Protein AF-A0A6P1YDG0-F1 (afdb_monomer)

Foldseek 3Di:
DWDADPAGIWAAEPQFIWDWGAQDLPDIDIDTDRDSDDPPDDPQDPGDTDDADWDDDPQWIHGPFWIWGADRHQRKIWIDTPVRHTDWTWPHQDNVVRDTHIDDDPFPFKADQDDFDDDRGCVPHDADEDQDDDDDDDPVVRRHHNDTDPDIDGDDD

Solvent-accessible surface area (backbone atoms only — not comparable to full-atom values): 9659 Å² total; per-residue (Å²): 87,82,41,82,50,95,42,42,36,38,35,46,36,84,83,27,22,41,35,40,40,28,54,47,58,85,39,74,46,81,45,76,27,77,87,61,67,73,76,95,70,54,101,87,59,94,70,74,72,36,90,71,75,66,51,75,58,97,54,36,38,37,39,83,41,31,35,38,38,50,43,55,76,61,69,33,47,37,36,21,37,73,86,69,50,81,74,47,36,48,76,46,63,40,80,90,79,73,46,74,41,66,59,84,84,78,65,85,40,38,35,67,45,56,60,56,64,78,68,74,59,43,63,97,59,89,83,63,88,50,74,35,92,72,88,76,94,51,91,87,57,44,56,42,34,81,49,83,37,99,51,80,52,76,61,88,127

Nearest PDB structures (foldseek):
  2xvl-assembly1_A  TM=8.060E-01  e=2.636E-05  Cellvibrio japonicus
  2xvg-assembly1_A  TM=8.032E-01  e=6.562E-05  Cellvibrio japonicus
  7knc-assembly1_A  TM=7.740E-01  e=8.619E-04  Xanthomonas citri pv. citri str. 306
  5jou-assembly1_A  TM=7.236E-01  e=1.255E-03  Bacteroides ovatus
  5x7r-assembly1_A  TM=6.339E-01  e=3.137E-02  Paenibacillus sp. 598K

Mean predicted aligned error: 7.66 Å

Organism: NCBI:txid116090

InterPro domains:
  IPR011013 Galactose mutarotase-like domain superfamily [SSF74650] (4-138)
  IPR025887 Glycoside hydrolase family 31, N-terminal domain [PF13802] (19-138)

Structure (mmCIF, N/CA/C/O backbone):
data_AF-A0A6P1YDG0-F1
#
_entry.id   AF-A0A6P1YDG0-F1
#
loop_
_atom_site.group_PDB
_atom_site.id
_atom_site.type_symbol
_atom_site.label_atom_id
_atom_site.label_alt_id
_atom_site.label_comp_id
_atom_site.label_asym_id
_atom_site.label_entity_id
_atom_site.label_seq_id
_atom_site.pdbx_PDB_ins_code
_atom_site.Cartn_x
_atom_site.Cartn_y
_atom_site.Cartn_z
_atom_site.occupancy
_atom_site.B_iso_or_equiv
_atom_site.auth_seq_id
_atom_site.auth_comp_id
_atom_site.auth_asym_id
_atom_site.auth_atom_id
_atom_site.pdbx_PDB_model_num
ATOM 1 N N . MET A 1 1 ? -6.294 9.108 15.525 1.00 85.31 1 MET A N 1
ATOM 2 C CA . MET A 1 1 ? -7.396 8.205 15.976 1.00 85.31 1 MET A CA 1
ATOM 3 C C . MET A 1 1 ? -7.713 7.189 14.874 1.00 85.31 1 MET A C 1
ATOM 5 O O . MET A 1 1 ? -7.677 7.590 13.722 1.00 85.31 1 MET A O 1
ATOM 9 N N . ILE A 1 2 ? -8.008 5.914 15.188 1.00 92.62 2 ILE A N 1
ATOM 10 C CA . ILE A 1 2 ? -8.478 4.921 14.192 1.00 92.62 2 ILE A CA 1
ATOM 11 C C . ILE A 1 2 ? -10.002 4.822 14.293 1.00 92.62 2 ILE A C 1
ATOM 13 O O . ILE A 1 2 ? -10.523 4.523 15.365 1.00 92.62 2 ILE A O 1
ATOM 17 N N . LYS A 1 3 ? -10.710 5.083 13.195 1.00 93.88 3 LYS A N 1
ATOM 18 C CA . LYS A 1 3 ? -12.172 5.005 13.088 1.00 93.88 3 LYS A CA 1
ATOM 19 C C . LYS A 1 3 ? -12.542 3.898 12.112 1.00 93.88 3 LYS A C 1
ATOM 21 O O . LYS A 1 3 ? -11.987 3.851 11.018 1.00 93.88 3 LYS A O 1
ATOM 26 N N . LYS A 1 4 ? -13.474 3.022 12.487 1.00 93.56 4 LYS A N 1
ATOM 27 C CA . LYS A 1 4 ? -14.013 2.008 11.572 1.00 93.56 4 LYS A CA 1
ATOM 28 C C . LYS A 1 4 ? -14.867 2.686 10.495 1.00 93.56 4 LYS A C 1
ATOM 30 O O . LYS A 1 4 ? -15.629 3.600 10.805 1.00 93.56 4 LYS A O 1
ATOM 35 N N . THR A 1 5 ? -14.718 2.250 9.252 1.00 92.25 5 THR A N 1
ATOM 36 C CA . THR A 1 5 ? -15.566 2.627 8.112 1.00 92.25 5 THR A CA 1
ATOM 37 C C . THR A 1 5 ? -16.352 1.401 7.642 1.00 92.25 5 THR A C 1
ATOM 39 O O . THR A 1 5 ? -16.198 0.318 8.210 1.00 92.25 5 THR A O 1
ATOM 42 N N . GLU A 1 6 ? -17.200 1.560 6.624 1.00 90.94 6 GLU A N 1
ATOM 43 C CA . GLU A 1 6 ? -18.001 0.461 6.065 1.00 90.94 6 GLU A CA 1
ATOM 44 C C . GLU A 1 6 ? -17.135 -0.723 5.601 1.00 90.94 6 GLU A C 1
ATOM 46 O O . GLU A 1 6 ? -17.445 -1.861 5.926 1.00 90.94 6 GLU A O 1
ATOM 51 N N . PHE A 1 7 ? -16.001 -0.446 4.943 1.00 92.81 7 PHE A N 1
ATOM 52 C CA . PHE A 1 7 ? -15.122 -1.467 4.350 1.00 92.81 7 PHE A CA 1
ATOM 53 C C . PHE A 1 7 ? -13.665 -1.391 4.834 1.00 92.81 7 PHE A C 1
ATOM 55 O O . PHE A 1 7 ? -12.740 -1.803 4.132 1.00 92.81 7 PHE A O 1
ATOM 62 N N . GLY A 1 8 ? -13.426 -0.817 6.015 1.00 94.31 8 GLY A N 1
ATOM 63 C CA . GLY A 1 8 ? -12.094 -0.791 6.617 1.00 94.31 8 GLY A CA 1
ATOM 64 C C . GLY A 1 8 ? -11.948 0.217 7.750 1.00 94.31 8 GLY A C 1
ATOM 65 O O . GLY A 1 8 ? -12.743 0.215 8.697 1.00 94.31 8 GLY A O 1
ATOM 66 N N . TYR A 1 9 ? -10.905 1.049 7.678 1.00 95.19 9 TYR A N 1
ATOM 67 C CA . TYR A 1 9 ? -10.573 2.031 8.712 1.00 95.19 9 TYR A CA 1
ATOM 68 C C . TYR A 1 9 ? -10.057 3.350 8.137 1.00 95.19 9 TYR A C 1
ATOM 70 O O . TYR A 1 9 ? -9.365 3.380 7.125 1.00 95.19 9 TYR A O 1
ATOM 78 N N . LYS A 1 10 ? -10.327 4.440 8.853 1.00 95.44 10 LYS A N 1
ATOM 79 C CA . LYS A 1 10 ? -9.713 5.753 8.654 1.00 95.44 10 LYS A CA 1
ATOM 80 C C . LYS A 1 10 ? -8.837 6.090 9.852 1.00 95.44 10 LYS A C 1
ATOM 82 O O . LYS A 1 10 ? -9.287 6.034 10.997 1.00 95.44 10 LYS A O 1
ATOM 87 N N . ILE A 1 11 ? -7.595 6.455 9.583 1.00 95.50 11 ILE A N 1
ATOM 88 C CA . ILE A 1 11 ? -6.601 6.852 10.565 1.00 95.50 11 ILE A CA 1
ATOM 89 C C . ILE A 1 11 ? -6.332 8.336 10.380 1.00 95.50 11 ILE A C 1
ATOM 91 O O . ILE A 1 11 ? -6.036 8.797 9.286 1.00 95.50 11 ILE A O 1
ATOM 95 N N . GLU A 1 12 ? -6.465 9.069 11.472 1.00 94.44 12 GLU A N 1
ATOM 96 C CA . GLU A 1 12 ? -6.114 10.480 11.585 1.00 94.44 12 GLU A CA 1
ATOM 97 C C . GLU A 1 12 ? -4.774 10.576 12.319 1.00 94.44 12 GLU A C 1
ATOM 99 O O . GLU A 1 12 ? -4.694 10.150 13.484 1.00 94.44 12 GLU A O 1
ATOM 104 N N . GLY A 1 13 ? -3.749 11.048 11.607 1.00 89.38 13 GLY A N 1
ATOM 105 C CA . GLY A 1 13 ? -2.413 11.359 12.120 1.00 89.38 13 GLY A CA 1
ATOM 106 C C . GLY A 1 13 ? -2.181 12.871 12.146 1.00 89.38 13 GLY A C 1
ATOM 107 O O . GLY A 1 13 ? -3.069 13.644 11.797 1.00 89.38 13 GLY A O 1
ATOM 108 N N . GLU A 1 14 ? -0.991 13.307 12.553 1.00 86.62 14 GLU A N 1
ATOM 109 C CA . GLU A 1 14 ? -0.701 14.745 12.700 1.00 86.62 14 GLU A CA 1
ATOM 110 C C . GLU A 1 14 ? -0.645 15.486 11.360 1.00 86.62 14 GLU A C 1
ATOM 112 O O . GLU A 1 14 ? -1.045 16.643 11.266 1.00 86.62 14 GLU A O 1
ATOM 117 N N . LYS A 1 15 ? -0.157 14.806 10.318 1.00 84.69 15 LYS A N 1
ATOM 118 C CA . LYS A 1 15 ? 0.106 15.395 8.998 1.00 84.69 15 LYS A CA 1
ATOM 119 C C . LYS A 1 15 ? -1.015 15.166 7.983 1.00 84.69 15 LYS A C 1
ATOM 121 O O . LYS A 1 15 ? -0.930 15.668 6.870 1.00 84.69 15 LYS A O 1
ATOM 126 N N . GLY A 1 16 ? -2.042 14.392 8.336 1.00 93.12 16 GLY A N 1
ATOM 127 C CA . GLY A 1 16 ? -3.133 14.051 7.428 1.00 93.12 16 GLY A CA 1
ATOM 128 C C . GLY A 1 16 ? -3.833 12.750 7.803 1.00 93.12 16 GLY A C 1
ATOM 129 O O . GLY A 1 16 ? -3.896 12.351 8.970 1.00 93.12 16 GLY A O 1
ATOM 130 N N . PHE A 1 17 ? -4.368 12.071 6.794 1.00 95.19 17 PHE A N 1
ATOM 131 C CA . PHE A 1 17 ? -5.235 10.916 6.975 1.00 95.19 17 PHE A CA 1
ATOM 132 C C . PHE A 1 17 ? -4.836 9.751 6.076 1.00 95.19 17 PHE A C 1
ATOM 134 O O . PHE A 1 17 ? -4.504 9.933 4.904 1.00 95.19 17 PHE A O 1
ATOM 141 N N . LEU A 1 18 ? -4.982 8.542 6.613 1.00 95.69 18 LEU A N 1
ATOM 142 C CA . LEU A 1 18 ? -4.846 7.282 5.893 1.00 95.69 18 LEU A CA 1
ATOM 143 C C . LEU A 1 18 ? -6.181 6.533 5.915 1.00 95.69 18 LEU A C 1
ATOM 145 O O . LEU A 1 18 ? -6.708 6.212 6.978 1.00 95.69 18 LEU A O 1
ATOM 149 N N . ASN A 1 19 ? -6.714 6.217 4.741 1.00 95.00 19 ASN A N 1
ATOM 150 C CA . ASN A 1 19 ? -7.860 5.332 4.572 1.00 95.00 19 ASN A CA 1
ATOM 151 C C . ASN A 1 19 ? -7.376 3.950 4.124 1.00 95.00 19 ASN A C 1
ATOM 153 O O . ASN A 1 19 ? -6.663 3.824 3.128 1.00 95.00 19 ASN A O 1
ATOM 157 N N . ILE A 1 20 ? -7.787 2.922 4.859 1.00 94.50 20 ILE A N 1
ATOM 158 C CA . ILE A 1 20 ? -7.533 1.511 4.575 1.00 94.50 20 ILE A CA 1
ATOM 159 C C . ILE A 1 20 ? -8.856 0.894 4.144 1.00 94.50 20 ILE A C 1
ATOM 161 O O . ILE A 1 20 ? -9.830 0.945 4.895 1.00 94.50 20 ILE A O 1
ATOM 165 N N . ILE A 1 21 ? -8.888 0.342 2.934 1.00 93.56 21 ILE A N 1
ATOM 166 C CA . ILE A 1 21 ? -10.097 -0.189 2.298 1.00 93.56 21 ILE A CA 1
ATOM 167 C C . ILE A 1 21 ? -9.812 -1.616 1.842 1.00 93.56 21 ILE A C 1
ATOM 169 O O . ILE A 1 21 ? -8.841 -1.854 1.117 1.00 93.56 21 ILE A O 1
ATOM 173 N N . PHE A 1 22 ? -10.656 -2.558 2.246 1.00 93.56 22 PHE A N 1
ATOM 174 C CA . PHE A 1 22 ? -10.508 -3.964 1.898 1.00 93.56 22 PHE A CA 1
ATOM 175 C C . PHE A 1 22 ? -11.349 -4.339 0.675 1.00 93.56 22 PHE A C 1
ATOM 177 O O . PHE A 1 22 ? -12.524 -3.993 0.563 1.00 93.56 22 PHE A O 1
ATOM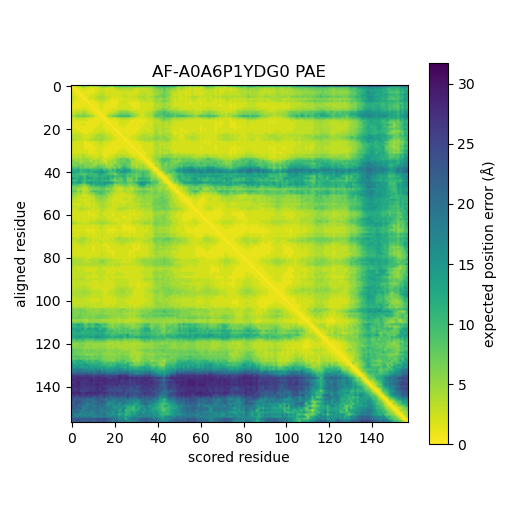 184 N N . TYR A 1 23 ? -10.729 -5.069 -0.249 1.00 91.75 23 TYR A N 1
ATOM 185 C CA . TYR A 1 23 ? -11.395 -5.664 -1.414 1.00 91.75 23 TYR A CA 1
ATOM 186 C C . TYR A 1 23 ? -11.428 -7.191 -1.325 1.00 91.75 23 TYR A C 1
ATOM 188 O O . TYR A 1 23 ? -12.273 -7.829 -1.949 1.00 91.75 23 TYR A O 1
ATOM 196 N N . ASP A 1 24 ? -10.501 -7.774 -0.566 1.00 93.12 24 ASP A N 1
ATOM 197 C CA . ASP A 1 24 ? -10.448 -9.193 -0.235 1.00 93.12 24 ASP A CA 1
ATOM 198 C C . ASP A 1 24 ? -9.523 -9.399 0.979 1.00 93.12 24 ASP A C 1
ATOM 200 O O . ASP A 1 24 ? -8.851 -8.460 1.416 1.00 93.12 24 ASP A O 1
ATOM 204 N N . ASP A 1 25 ? -9.420 -10.626 1.491 1.00 92.00 25 ASP A N 1
ATOM 205 C CA . ASP A 1 25 ? -8.547 -10.957 2.626 1.00 92.00 25 ASP A CA 1
ATOM 206 C C . ASP A 1 25 ? -7.066 -10.629 2.358 1.00 92.00 25 ASP A C 1
ATOM 208 O O . ASP A 1 25 ? -6.307 -10.373 3.296 1.00 92.00 25 ASP A O 1
ATOM 212 N N . ASN A 1 26 ? -6.650 -10.636 1.089 1.00 92.94 26 ASN A N 1
ATOM 213 C CA . ASN A 1 26 ? -5.288 -10.360 0.627 1.00 92.94 26 ASN A CA 1
ATOM 214 C C . ASN A 1 26 ? -5.178 -9.127 -0.293 1.00 92.94 26 ASN A C 1
ATOM 216 O O . ASN A 1 26 ? -4.092 -8.865 -0.810 1.00 92.94 26 ASN A O 1
ATOM 220 N N . ILE A 1 27 ? -6.267 -8.376 -0.504 1.00 92.56 27 ILE A N 1
ATOM 221 C CA . ILE A 1 27 ? -6.276 -7.165 -1.337 1.00 92.56 27 ILE A CA 1
ATOM 222 C C . ILE A 1 27 ? -6.729 -5.984 -0.486 1.00 92.56 27 ILE A C 1
ATOM 224 O O . ILE A 1 27 ? -7.896 -5.865 -0.109 1.00 92.56 27 ILE A O 1
ATOM 228 N N . VAL A 1 28 ? -5.790 -5.078 -0.233 1.00 93.19 28 VAL A N 1
ATOM 229 C CA . VAL A 1 28 ? -6.000 -3.868 0.558 1.00 93.19 28 VAL A CA 1
ATOM 230 C C . VAL A 1 28 ? -5.539 -2.644 -0.224 1.00 93.19 28 VAL A C 1
ATOM 232 O O . VAL A 1 28 ? -4.501 -2.657 -0.887 1.00 93.19 28 VAL A O 1
ATOM 235 N N . ARG A 1 29 ? -6.323 -1.571 -0.143 1.00 92.62 29 ARG A N 1
ATOM 236 C CA . ARG A 1 29 ? -5.987 -0.257 -0.682 1.00 92.62 29 ARG A CA 1
ATOM 237 C C . ARG A 1 29 ? -5.662 0.690 0.460 1.00 92.62 29 ARG A C 1
ATOM 239 O O . ARG A 1 29 ? -6.471 0.873 1.366 1.00 92.62 29 ARG A O 1
ATOM 246 N N . PHE A 1 30 ? -4.515 1.342 0.338 1.00 93.75 30 PHE A N 1
ATOM 247 C CA . PHE A 1 30 ? -4.102 2.459 1.177 1.00 93.75 30 PHE A CA 1
ATOM 248 C C . PHE A 1 30 ? -4.306 3.751 0.388 1.00 93.75 30 PHE A C 1
ATOM 250 O O . PHE A 1 30 ? -3.832 3.874 -0.743 1.00 93.75 30 PHE A O 1
ATOM 257 N N . ALA A 1 31 ? -5.060 4.688 0.949 1.00 93.00 31 ALA A N 1
ATOM 258 C CA . ALA A 1 31 ? -5.347 5.974 0.332 1.00 93.00 31 ALA A CA 1
ATOM 259 C C . ALA A 1 31 ? -5.054 7.096 1.325 1.00 93.00 31 ALA A C 1
ATOM 261 O O . ALA A 1 31 ? -5.754 7.258 2.327 1.00 93.00 31 ALA A O 1
ATOM 262 N N . TYR A 1 32 ? -4.010 7.858 1.027 1.00 93.50 32 TYR A N 1
ATOM 263 C CA . TYR A 1 32 ? -3.591 9.000 1.820 1.00 93.50 32 TYR A CA 1
ATOM 264 C C . TYR A 1 32 ? -4.278 10.277 1.333 1.00 93.50 32 TYR A C 1
ATOM 266 O O . TYR A 1 32 ? -4.575 10.415 0.147 1.00 93.50 32 TYR A O 1
ATOM 274 N N . SER A 1 33 ? -4.545 11.197 2.255 1.00 92.75 33 SER A N 1
ATOM 275 C CA . SER A 1 33 ? -5.240 12.462 1.981 1.00 92.75 33 SER A CA 1
ATOM 276 C C . SER A 1 33 ? -4.881 13.507 3.037 1.00 92.75 33 SER A C 1
ATOM 278 O O . SER A 1 33 ? -4.663 13.153 4.195 1.00 92.75 33 SER A O 1
ATOM 280 N N . ASN A 1 34 ? -4.859 14.784 2.654 1.00 91.19 34 ASN A N 1
ATOM 281 C CA . ASN A 1 34 ? -4.591 15.894 3.578 1.00 91.19 34 ASN A CA 1
ATOM 282 C C . ASN A 1 34 ? -5.853 16.348 4.334 1.00 91.19 34 ASN A C 1
ATOM 284 O O . ASN A 1 34 ? -5.775 16.740 5.492 1.00 91.19 34 ASN A O 1
ATOM 288 N N . ASP A 1 35 ? -7.022 16.254 3.703 1.00 89.19 35 ASP A N 1
ATOM 289 C CA . ASP A 1 35 ? -8.337 16.643 4.241 1.00 89.19 35 ASP A CA 1
ATOM 290 C C . ASP A 1 35 ? -9.152 15.451 4.776 1.00 89.19 35 ASP A C 1
ATOM 292 O O . ASP A 1 35 ? -10.173 15.611 5.447 1.00 89.19 35 ASP A O 1
ATOM 296 N N . GLY A 1 36 ? -8.685 14.232 4.509 1.00 86.19 36 GLY A N 1
ATOM 297 C CA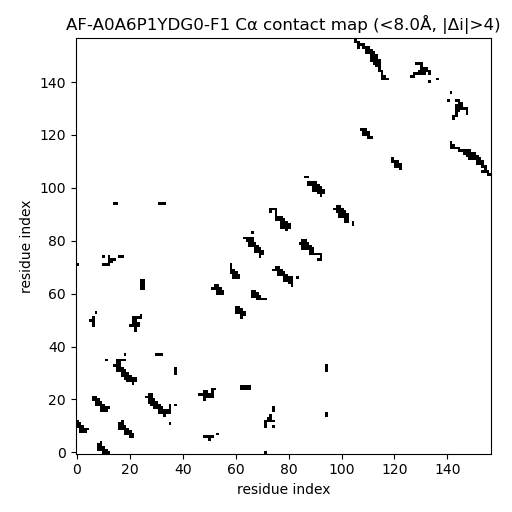 . GLY A 1 36 ? -9.349 13.009 4.923 1.00 86.19 36 GLY A CA 1
ATOM 298 C C . GLY A 1 36 ? -10.424 12.532 3.959 1.00 86.19 36 GLY A C 1
ATOM 299 O O . GLY A 1 36 ? -11.075 11.526 4.270 1.00 86.19 36 GLY A O 1
ATOM 300 N N . GLU A 1 37 ? -10.625 13.217 2.839 1.00 85.06 37 GLU A N 1
ATOM 301 C CA . GLU A 1 37 ? -11.526 12.788 1.783 1.00 85.06 37 GLU A CA 1
ATOM 302 C C . GLU A 1 37 ? -10.778 11.906 0.781 1.00 85.06 37 GLU A C 1
ATOM 304 O O . GLU A 1 37 ? -9.607 12.105 0.464 1.00 85.06 37 GLU A O 1
ATOM 309 N N . ILE A 1 38 ? -11.467 10.881 0.287 1.00 83.12 38 ILE A N 1
ATOM 310 C CA . ILE A 1 38 ? -10.963 10.017 -0.777 1.00 83.12 38 ILE A CA 1
ATOM 311 C C . ILE A 1 38 ? -11.966 10.032 -1.925 1.00 83.12 38 ILE A C 1
ATOM 313 O O . ILE A 1 38 ? -13.174 9.990 -1.680 1.00 83.12 38 ILE A O 1
ATOM 317 N N . PRO A 1 39 ? -11.503 10.076 -3.185 1.00 70.31 39 PRO A N 1
ATOM 318 C CA . PRO A 1 39 ? -12.410 10.067 -4.318 1.00 70.31 39 PRO A CA 1
ATOM 319 C C . PRO A 1 39 ? -13.220 8.766 -4.334 1.00 70.31 39 PRO A C 1
ATOM 321 O O . PRO A 1 39 ? -12.666 7.671 -4.195 1.00 70.31 39 PRO A O 1
ATOM 324 N N . VAL A 1 40 ? -14.535 8.917 -4.531 1.00 61.81 40 VAL A N 1
ATOM 325 C CA . VAL A 1 40 ? -15.537 7.833 -4.527 1.00 61.81 40 VAL A CA 1
ATOM 326 C C . VAL A 1 40 ? -15.200 6.743 -5.549 1.00 61.81 40 VAL A C 1
ATOM 328 O O . VAL A 1 40 ? -15.469 5.568 -5.323 1.00 61.81 40 VAL A O 1
ATOM 331 N N . SER A 1 41 ? -14.559 7.115 -6.657 1.00 66.44 41 SER A N 1
ATOM 332 C CA . SER A 1 41 ? -14.051 6.183 -7.661 1.00 66.44 41 SER A CA 1
ATOM 333 C C . SER A 1 41 ? -12.656 6.593 -8.118 1.00 66.44 41 SER A C 1
ATOM 335 O O . SER A 1 41 ? -12.285 7.767 -8.075 1.00 66.44 41 SER A O 1
ATOM 337 N N . THR A 1 42 ? -11.865 5.615 -8.552 1.00 73.25 42 THR A N 1
ATOM 338 C CA . THR A 1 42 ? -10.613 5.871 -9.263 1.00 73.25 42 THR A CA 1
ATOM 339 C C . THR A 1 42 ? -10.693 5.224 -10.637 1.00 73.25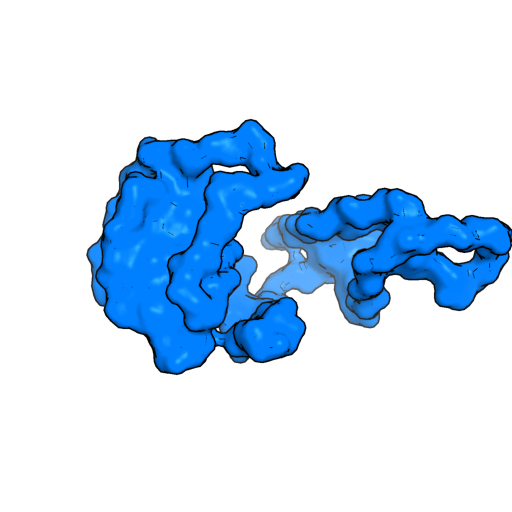 42 THR A C 1
ATOM 341 O O . THR A 1 42 ? -11.263 4.141 -10.767 1.00 73.25 42 THR A O 1
ATOM 344 N N . PRO A 1 43 ? -10.082 5.823 -11.670 1.00 67.06 43 PRO A N 1
ATOM 345 C CA . PRO A 1 43 ? -10.060 5.228 -13.006 1.00 67.06 43 PRO A CA 1
ATOM 346 C C . PRO A 1 43 ? -9.303 3.886 -13.060 1.00 67.06 43 PRO A C 1
ATOM 348 O O . PRO A 1 43 ? -9.353 3.200 -14.073 1.00 67.06 43 PRO A O 1
ATOM 351 N N . ALA A 1 44 ? -8.595 3.515 -11.986 1.00 68.50 44 ALA A N 1
ATOM 352 C CA . ALA A 1 44 ? -7.778 2.309 -11.898 1.00 68.50 44 ALA A CA 1
ATOM 353 C C . ALA A 1 44 ? -8.498 1.099 -11.273 1.00 68.50 44 ALA A C 1
ATOM 355 O O . ALA A 1 44 ? -7.970 -0.009 -11.341 1.00 68.50 44 ALA A O 1
ATOM 356 N N . ILE A 1 45 ? -9.660 1.285 -10.637 1.00 73.38 45 ILE A N 1
ATOM 357 C CA . ILE A 1 45 ? -10.337 0.225 -9.878 1.00 73.38 45 ILE A CA 1
ATOM 358 C C . ILE A 1 45 ? -11.732 -0.009 -10.460 1.00 73.38 45 ILE A C 1
ATOM 360 O O . ILE A 1 45 ? -12.588 0.866 -10.403 1.00 73.38 45 ILE A O 1
ATOM 364 N N . ALA A 1 46 ? -11.956 -1.212 -10.994 1.00 75.06 46 ALA A N 1
ATOM 365 C CA . ALA A 1 46 ? -13.236 -1.636 -11.575 1.00 75.06 46 ALA A CA 1
ATOM 366 C C . ALA A 1 46 ? -14.080 -2.523 -10.637 1.00 75.06 46 ALA A C 1
ATOM 368 O O . ALA A 1 46 ? -15.154 -2.976 -11.019 1.00 75.06 46 ALA A O 1
ATOM 369 N N . VAL A 1 47 ? -13.574 -2.813 -9.436 1.00 78.38 47 VAL A N 1
ATOM 370 C CA . VAL A 1 47 ? -14.232 -3.650 -8.424 1.00 78.38 47 VAL A CA 1
ATOM 371 C C . VAL A 1 47 ? -14.642 -2.810 -7.226 1.00 78.38 47 VAL A C 1
ATO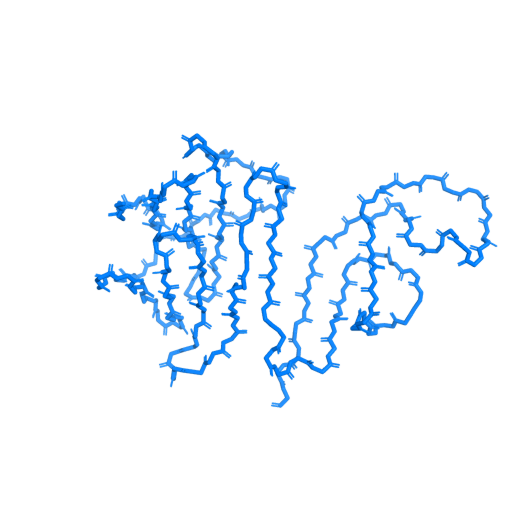M 373 O O . VAL A 1 47 ? -13.959 -1.853 -6.870 1.00 78.38 47 VAL A O 1
ATOM 376 N N . GLU A 1 48 ? -15.749 -3.181 -6.597 1.00 82.69 48 GLU A N 1
ATOM 377 C CA . GLU A 1 48 ? -16.213 -2.553 -5.362 1.00 82.69 48 GLU A CA 1
ATOM 378 C C . GLU A 1 48 ? -15.536 -3.199 -4.140 1.00 82.69 48 GLU A C 1
ATOM 380 O O . GLU A 1 48 ? -15.162 -4.379 -4.201 1.00 82.69 48 GLU A O 1
ATOM 385 N N . PRO A 1 49 ? -15.337 -2.446 -3.041 1.00 85.88 49 PRO A N 1
ATOM 386 C CA . PRO A 1 49 ? -14.901 -3.015 -1.769 1.00 85.88 49 PRO A CA 1
ATOM 387 C C . PRO A 1 49 ? -15.826 -4.151 -1.321 1.00 85.88 49 PRO A C 1
ATOM 389 O O . PRO A 1 49 ? -17.024 -4.137 -1.606 1.00 85.88 49 PRO A O 1
ATOM 392 N N . LYS A 1 50 ? -15.275 -5.135 -0.609 1.00 85.88 50 LYS A N 1
ATOM 393 C CA . LYS A 1 50 ? -16.052 -6.262 -0.080 1.00 85.88 50 LYS A CA 1
ATOM 394 C C . LYS A 1 50 ? -16.129 -6.177 1.432 1.00 85.88 50 LYS A C 1
ATOM 396 O O . LYS A 1 50 ? -15.142 -5.846 2.087 1.00 85.88 50 LYS A O 1
ATOM 401 N N . ASP A 1 51 ? -17.281 -6.551 1.976 1.00 88.88 51 ASP A N 1
ATOM 402 C CA . ASP A 1 51 ? -17.405 -6.811 3.405 1.00 88.88 51 ASP A CA 1
ATOM 403 C C . ASP A 1 51 ? -16.674 -8.121 3.730 1.00 88.88 51 ASP A C 1
ATOM 405 O O . ASP A 1 51 ? -17.073 -9.209 3.302 1.00 88.88 51 ASP A O 1
ATOM 409 N N . ILE A 1 52 ? -15.538 -7.993 4.410 1.00 93.06 52 ILE A N 1
ATOM 410 C CA . ILE A 1 52 ? -14.685 -9.103 4.830 1.00 93.06 52 ILE A CA 1
ATOM 411 C C . ILE A 1 52 ? -14.494 -9.063 6.342 1.00 93.06 52 ILE A C 1
ATOM 413 O O . ILE A 1 52 ? -14.710 -8.050 7.003 1.00 93.06 52 ILE A O 1
ATOM 417 N N . GLU A 1 53 ? -14.047 -10.177 6.908 1.00 93.38 53 GLU A N 1
ATOM 418 C CA . GLU A 1 53 ? -13.780 -10.253 8.337 1.00 93.38 53 GLU A CA 1
ATOM 419 C C . GLU A 1 53 ? -12.406 -9.653 8.660 1.00 93.38 53 GLU A C 1
ATOM 421 O O . GLU A 1 53 ? -11.365 -10.166 8.246 1.00 93.38 53 GLU A O 1
ATOM 426 N N . TYR A 1 54 ? -12.402 -8.569 9.433 1.00 94.00 54 TYR A N 1
ATOM 427 C CA . TYR A 1 54 ? -11.186 -7.942 9.933 1.00 94.00 54 TYR A CA 1
ATOM 428 C C . TYR A 1 54 ? -11.365 -7.435 11.363 1.00 94.00 54 TYR A C 1
ATOM 430 O O . TYR A 1 54 ? -12.446 -7.007 11.775 1.00 94.00 54 TYR A O 1
ATOM 438 N N . SER A 1 55 ? -10.278 -7.443 12.127 1.00 94.50 55 SER A N 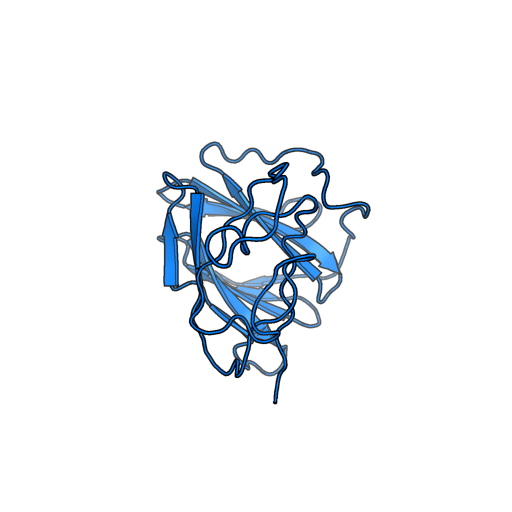1
ATOM 439 C CA . SER A 1 55 ? -10.244 -6.954 13.509 1.00 94.50 55 SER A CA 1
ATOM 440 C C . SER A 1 55 ? -9.157 -5.902 13.694 1.00 94.50 55 SER A C 1
ATOM 442 O O . SER A 1 55 ? -8.195 -5.853 12.930 1.00 94.50 55 SER A O 1
ATOM 444 N N . GLN A 1 56 ? -9.332 -5.037 14.691 1.00 95.75 56 GLN A N 1
ATOM 445 C CA . GLN A 1 56 ? -8.353 -4.025 15.070 1.00 95.75 56 GLN A CA 1
ATOM 446 C C . GLN A 1 56 ? -8.016 -4.169 16.552 1.00 95.75 56 GLN A C 1
ATOM 448 O O . GLN A 1 56 ? -8.900 -4.243 17.402 1.00 95.75 56 GLN A O 1
ATOM 453 N N . GLU A 1 57 ? -6.721 -4.189 16.842 1.00 95.06 57 GLU A N 1
ATOM 454 C CA . GLU A 1 57 ? -6.152 -4.301 18.177 1.00 95.06 57 GLU A CA 1
ATOM 455 C C . GLU A 1 57 ? -5.023 -3.269 18.292 1.00 95.06 57 GLU A C 1
ATOM 457 O O . GLU A 1 57 ? -3.968 -3.400 17.676 1.00 95.06 57 GLU A O 1
ATOM 462 N N . GLY A 1 58 ? -5.263 -2.176 19.022 1.00 94.44 58 GLY A N 1
ATOM 463 C CA . GLY A 1 58 ? -4.292 -1.086 19.146 1.00 94.44 58 GLY A CA 1
ATOM 464 C C . GLY A 1 58 ? -4.001 -0.389 17.809 1.00 94.44 58 GLY A C 1
ATOM 465 O O . GLY A 1 58 ? -4.837 0.357 17.292 1.00 94.44 58 GLY A O 1
ATOM 466 N N . ASN A 1 59 ? -2.798 -0.573 17.274 1.00 95.31 59 ASN A N 1
ATOM 467 C CA . ASN A 1 59 ? -2.354 -0.067 15.973 1.00 95.31 59 ASN A CA 1
ATOM 468 C C . ASN A 1 59 ? -2.246 -1.169 14.902 1.00 95.31 59 ASN A C 1
ATOM 470 O O . ASN A 1 59 ? -1.760 -0.905 13.805 1.00 95.31 59 ASN A O 1
ATOM 474 N N . ILE A 1 60 ? -2.714 -2.379 15.213 1.00 97.06 60 ILE A N 1
ATOM 475 C CA . ILE A 1 60 ? -2.657 -3.544 14.337 1.00 97.06 60 ILE A CA 1
ATOM 476 C C . ILE A 1 60 ? -4.058 -3.839 13.800 1.00 97.06 60 ILE A C 1
ATOM 478 O O . ILE A 1 60 ? -5.033 -3.869 14.554 1.00 97.06 60 ILE A O 1
ATOM 482 N N . ILE A 1 61 ? -4.155 -4.088 12.498 1.00 96.81 61 ILE A N 1
ATOM 483 C CA . ILE A 1 61 ? -5.355 -4.563 11.811 1.00 96.81 61 ILE A CA 1
ATOM 484 C C . ILE A 1 61 ? -5.060 -5.945 11.231 1.00 96.81 61 ILE A C 1
ATOM 486 O O . ILE A 1 61 ? -4.022 -6.153 10.607 1.00 96.81 61 ILE A O 1
ATOM 490 N N . LYS A 1 62 ? -5.965 -6.899 11.433 1.00 97.00 62 LYS A N 1
ATOM 491 C CA . LYS A 1 62 ? -5.799 -8.292 10.999 1.00 97.00 62 LYS A CA 1
ATOM 492 C C . LYS A 1 62 ? -6.942 -8.685 10.068 1.00 97.00 62 LYS A C 1
ATOM 494 O O . LYS A 1 62 ? -8.101 -8.459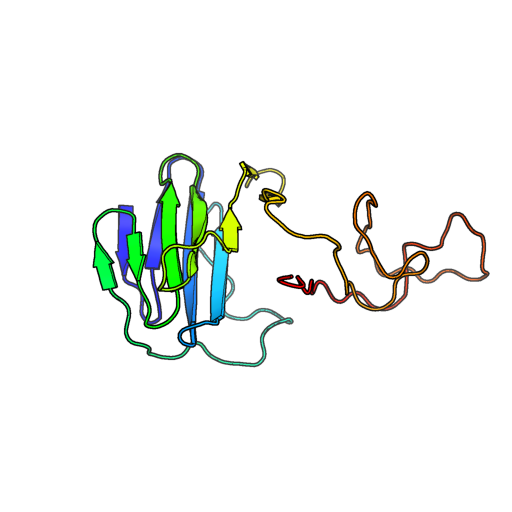 10.417 1.00 97.00 62 LYS A O 1
ATOM 499 N N . THR A 1 63 ? -6.614 -9.294 8.933 1.00 96.38 63 THR A N 1
ATOM 500 C CA . THR A 1 63 ? -7.541 -10.051 8.067 1.00 96.38 63 THR A CA 1
ATOM 501 C C . THR A 1 63 ? -7.218 -11.547 8.179 1.00 96.38 63 THR A C 1
ATOM 503 O O . THR A 1 63 ? -6.332 -11.935 8.948 1.00 96.38 63 THR A O 1
ATOM 506 N N . LYS A 1 64 ? -7.871 -12.423 7.398 1.00 95.50 64 LYS A N 1
ATOM 507 C CA . LYS A 1 64 ? -7.489 -13.851 7.373 1.00 95.50 64 LYS A CA 1
ATOM 508 C C . LYS A 1 64 ? -6.093 -14.104 6.791 1.00 95.50 64 LYS A C 1
ATOM 510 O O . LYS A 1 64 ? -5.505 -15.150 7.073 1.00 95.50 64 LYS A O 1
ATOM 515 N N . SER A 1 65 ? -5.571 -13.184 5.974 1.00 95.56 65 SER A N 1
ATOM 516 C CA . SER A 1 65 ? -4.303 -13.376 5.250 1.00 95.56 65 SER A CA 1
ATOM 517 C C . SER A 1 65 ? -3.206 -12.380 5.621 1.00 95.56 65 SER A C 1
ATOM 519 O O . SER A 1 65 ? -2.028 -12.708 5.460 1.00 95.56 65 SER A O 1
ATOM 521 N N . LEU A 1 66 ? -3.567 -11.191 6.111 1.00 97.12 66 LEU A N 1
ATOM 522 C CA . LEU A 1 66 ? -2.650 -10.077 6.335 1.00 97.12 66 LEU A CA 1
ATOM 523 C C . LEU A 1 66 ? -2.698 -9.582 7.781 1.00 97.12 66 LEU A C 1
ATOM 525 O O . LEU A 1 66 ? -3.755 -9.532 8.413 1.00 97.12 66 LEU A O 1
ATOM 529 N N . ILE A 1 67 ? -1.540 -9.146 8.264 1.00 98.00 67 ILE A N 1
ATOM 530 C CA . ILE A 1 67 ? -1.390 -8.355 9.483 1.00 98.00 67 ILE A CA 1
ATOM 531 C C . ILE A 1 67 ? -0.833 -7.000 9.047 1.00 98.00 67 ILE A C 1
ATOM 533 O O . ILE A 1 67 ? 0.205 -6.934 8.397 1.00 98.00 67 ILE A O 1
ATOM 537 N N . ILE A 1 68 ? -1.541 -5.925 9.367 1.00 97.94 68 ILE A N 1
ATOM 538 C CA . ILE A 1 68 ? -1.207 -4.557 8.973 1.00 97.94 68 ILE A CA 1
ATOM 539 C C . ILE A 1 68 ? -0.930 -3.772 10.249 1.00 97.94 68 ILE A C 1
ATOM 541 O O . ILE A 1 68 ? -1.824 -3.587 11.071 1.00 97.94 68 ILE A O 1
ATOM 545 N N . GLU A 1 69 ? 0.300 -3.313 10.416 1.00 97.81 69 GLU A N 1
ATOM 546 C CA . GLU A 1 69 ? 0.715 -2.461 11.524 1.00 97.81 69 GLU A CA 1
ATOM 547 C C . GLU A 1 69 ? 0.837 -1.013 11.054 1.00 97.81 69 GLU A C 1
ATOM 549 O O . GLU A 1 69 ? 1.343 -0.743 9.963 1.00 97.81 69 GLU A O 1
ATOM 554 N N . ILE A 1 70 ? 0.352 -0.086 11.880 1.00 96.50 70 ILE A N 1
ATOM 555 C CA . ILE A 1 70 ? 0.287 1.337 11.555 1.00 96.50 70 ILE A CA 1
ATOM 556 C C . ILE A 1 70 ? 1.097 2.132 12.573 1.00 96.50 70 ILE A C 1
ATOM 558 O O . ILE A 1 70 ? 0.815 2.086 13.774 1.00 96.50 70 ILE A O 1
ATOM 562 N N . ASP A 1 71 ? 2.034 2.935 12.089 1.00 94.94 71 ASP A N 1
ATOM 563 C CA . ASP A 1 71 ? 2.558 4.065 12.845 1.00 94.94 71 ASP A CA 1
ATOM 564 C C . ASP A 1 71 ? 1.623 5.264 12.639 1.00 94.94 71 ASP A C 1
ATOM 566 O O . ASP A 1 71 ? 1.460 5.774 11.532 1.00 94.94 71 ASP A O 1
ATOM 570 N N . LYS A 1 72 ? 0.961 5.708 13.710 1.00 90.31 72 LYS A N 1
ATOM 571 C CA . LYS A 1 72 ? -0.009 6.813 13.646 1.00 90.31 72 LYS A CA 1
ATOM 572 C C . LYS A 1 72 ? 0.657 8.180 13.546 1.00 90.31 72 LYS A C 1
ATOM 574 O O . LYS A 1 72 ? 0.023 9.095 13.026 1.00 90.31 72 LYS A O 1
ATOM 579 N N . GLU A 1 73 ? 1.872 8.322 14.069 1.00 89.50 73 GLU A N 1
ATOM 580 C CA . GLU A 1 73 ? 2.590 9.598 14.084 1.00 89.50 73 GLU A CA 1
ATOM 581 C C . GLU A 1 73 ? 3.042 9.942 12.663 1.00 89.50 73 GLU A C 1
ATOM 583 O O . GLU A 1 73 ? 2.812 11.052 12.183 1.00 89.50 73 GLU A O 1
ATOM 588 N N . ASN A 1 74 ? 3.574 8.945 11.948 1.00 92.44 74 ASN A N 1
ATOM 589 C CA . ASN A 1 74 ? 4.110 9.123 10.597 1.00 92.44 74 ASN A CA 1
ATOM 590 C C . ASN A 1 74 ? 3.203 8.593 9.473 1.00 92.44 74 ASN A C 1
ATOM 592 O O . ASN A 1 74 ? 3.553 8.726 8.304 1.00 92.44 74 ASN A O 1
ATOM 596 N N . LEU A 1 75 ? 2.050 7.996 9.801 1.00 94.50 75 LEU A N 1
ATOM 597 C CA . LEU A 1 75 ? 1.143 7.312 8.859 1.00 94.50 75 LEU A CA 1
ATOM 598 C C . LEU A 1 75 ? 1.810 6.181 8.048 1.00 94.50 75 LEU A C 1
ATOM 600 O O . LEU A 1 75 ? 1.308 5.782 6.995 1.00 94.50 75 LEU A O 1
ATOM 604 N N . GLN A 1 76 ? 2.926 5.646 8.537 1.00 96.31 76 GLN A N 1
ATOM 605 C CA . GLN A 1 76 ? 3.651 4.558 7.888 1.00 96.31 76 GLN A CA 1
ATOM 606 C C . GLN A 1 76 ? 2.949 3.224 8.126 1.00 96.31 76 GLN A C 1
ATOM 608 O O . GLN A 1 76 ? 2.404 2.969 9.206 1.00 96.31 76 GLN A O 1
ATOM 613 N N . VAL A 1 77 ? 2.986 2.356 7.118 1.00 97.38 77 VAL A N 1
ATOM 614 C CA . VAL A 1 77 ? 2.376 1.030 7.167 1.00 97.38 77 VAL A CA 1
ATOM 615 C C . VAL A 1 77 ? 3.443 -0.053 7.036 1.00 97.38 77 VAL A C 1
ATOM 617 O O . VAL A 1 77 ? 4.303 -0.013 6.156 1.00 97.38 77 VAL A O 1
ATOM 620 N N . SER A 1 78 ? 3.349 -1.069 7.893 1.00 98.00 78 SER A N 1
ATOM 621 C CA . SER A 1 78 ? 4.026 -2.356 7.717 1.00 98.00 78 SER A CA 1
ATOM 622 C C . SER A 1 78 ? 2.994 -3.450 7.462 1.00 98.00 78 SER A C 1
ATOM 624 O O . SER A 1 78 ? 1.989 -3.553 8.162 1.00 98.00 78 SER A O 1
ATOM 626 N N . ILE A 1 79 ? 3.236 -4.276 6.450 1.00 97.62 79 ILE A N 1
ATOM 627 C CA . ILE A 1 79 ? 2.359 -5.369 6.034 1.00 97.62 79 ILE A CA 1
ATOM 628 C C . ILE A 1 79 ? 3.114 -6.673 6.231 1.00 97.62 79 ILE A C 1
ATOM 630 O O . ILE A 1 79 ? 4.204 -6.857 5.689 1.00 97.62 79 ILE A O 1
ATOM 634 N N . PHE A 1 80 ? 2.501 -7.597 6.953 1.00 97.00 80 PHE A N 1
ATOM 635 C CA . PHE A 1 80 ? 2.994 -8.943 7.176 1.00 97.00 80 PHE A CA 1
ATOM 636 C C . PHE A 1 80 ? 1.971 -9.954 6.667 1.00 97.00 80 PHE A C 1
ATOM 638 O O . PHE A 1 80 ? 0.770 -9.671 6.586 1.00 97.00 80 PHE A O 1
ATOM 645 N N . ASN A 1 81 ? 2.430 -11.159 6.351 1.00 95.81 81 ASN A N 1
ATOM 646 C CA . ASN A 1 81 ? 1.516 -12.275 6.149 1.00 95.81 81 ASN A CA 1
ATOM 647 C C . ASN A 1 81 ? 1.011 -12.825 7.497 1.00 95.81 81 ASN A C 1
ATOM 649 O O . ASN A 1 81 ? 1.487 -12.453 8.571 1.00 95.81 81 ASN A O 1
ATOM 653 N N . LYS A 1 82 ? 0.067 -13.769 7.449 1.00 93.56 82 LYS A N 1
ATOM 654 C CA . LYS A 1 82 ? -0.471 -14.441 8.646 1.00 93.56 82 LYS A CA 1
ATOM 655 C C . LYS A 1 82 ? 0.569 -15.179 9.509 1.00 93.56 82 LYS A C 1
ATOM 657 O O . LYS A 1 82 ? 0.274 -15.485 10.659 1.00 93.56 82 LYS A O 1
ATOM 662 N N . ASN A 1 83 ? 1.750 -15.486 8.964 1.00 94.94 83 ASN A N 1
ATOM 663 C CA . ASN A 1 83 ? 2.844 -16.135 9.691 1.00 94.94 83 ASN A CA 1
ATOM 664 C C . ASN A 1 83 ? 3.761 -15.113 10.395 1.00 94.94 83 ASN A C 1
ATOM 666 O O . ASN A 1 83 ? 4.687 -15.518 11.092 1.00 94.94 83 ASN A O 1
ATOM 670 N N . GLY A 1 84 ? 3.518 -13.808 10.223 1.00 94.56 84 GLY A N 1
ATOM 671 C CA . GLY A 1 84 ? 4.343 -12.735 10.780 1.00 94.56 84 GLY A CA 1
ATOM 672 C C . GLY A 1 84 ? 5.562 -12.369 9.929 1.00 94.56 84 GLY A C 1
ATOM 673 O O . GLY A 1 84 ? 6.426 -11.633 10.396 1.00 94.56 84 GLY A O 1
ATOM 674 N N . GLU A 1 85 ? 5.654 -12.854 8.689 1.00 95.44 85 GLU A N 1
ATOM 675 C CA . GLU A 1 85 ? 6.747 -12.500 7.779 1.00 95.44 85 GLU A CA 1
ATOM 676 C C . GLU A 1 85 ? 6.457 -11.148 7.118 1.00 95.44 85 GLU A C 1
ATOM 678 O O . GLU A 1 85 ? 5.364 -10.937 6.586 1.00 95.44 85 GLU A O 1
ATOM 683 N N . LEU A 1 86 ? 7.433 -10.235 7.149 1.00 95.81 86 LEU A N 1
ATOM 684 C CA . LEU A 1 86 ? 7.300 -8.890 6.588 1.00 95.81 86 LEU A CA 1
ATOM 685 C C . LEU A 1 86 ? 7.249 -8.942 5.051 1.00 95.81 86 LEU A C 1
ATOM 687 O O . LEU A 1 86 ? 8.180 -9.415 4.399 1.00 95.81 86 LEU A O 1
ATOM 691 N N . LEU A 1 87 ? 6.163 -8.420 4.481 1.00 93.56 87 LEU A N 1
ATOM 692 C CA . LEU A 1 87 ? 5.929 -8.343 3.038 1.00 93.56 87 LEU A CA 1
ATOM 693 C C . LEU A 1 87 ? 6.256 -6.964 2.465 1.00 93.56 87 LEU A C 1
ATOM 695 O O . LEU A 1 87 ? 6.751 -6.875 1.348 1.00 93.56 87 LEU A O 1
ATOM 699 N N . ASN A 1 88 ? 5.931 -5.892 3.190 1.00 94.62 88 ASN A N 1
ATOM 700 C CA . ASN A 1 88 ? 6.163 -4.520 2.745 1.00 94.62 88 ASN A CA 1
ATOM 701 C C . ASN A 1 88 ? 6.237 -3.572 3.945 1.00 94.62 88 ASN A C 1
ATOM 703 O O . ASN A 1 88 ? 5.512 -3.769 4.919 1.00 94.62 88 ASN A O 1
ATOM 707 N N . ARG A 1 89 ? 7.070 -2.534 3.864 1.00 95.94 89 ARG A N 1
ATOM 708 C CA . ARG A 1 89 ? 7.169 -1.491 4.887 1.00 95.94 89 ARG A CA 1
ATOM 709 C C . ARG A 1 89 ? 7.414 -0.132 4.248 1.00 95.94 89 ARG A C 1
ATOM 711 O O . ARG A 1 89 ? 8.247 -0.023 3.351 1.00 95.94 89 ARG A O 1
ATOM 718 N N . ASP A 1 90 ? 6.729 0.887 4.745 1.00 96.75 90 ASP A N 1
ATOM 719 C CA . ASP A 1 90 ? 7.036 2.281 4.428 1.00 96.75 90 ASP A CA 1
ATOM 720 C C . ASP A 1 90 ? 8.244 2.775 5.239 1.00 96.75 90 ASP A C 1
ATOM 722 O O . ASP A 1 90 ? 8.339 2.531 6.440 1.00 96.75 90 ASP A O 1
ATOM 726 N N . ILE A 1 91 ? 9.153 3.495 4.581 1.00 96.38 91 ILE A N 1
ATOM 727 C CA . ILE A 1 91 ? 10.265 4.226 5.214 1.00 96.38 91 ILE A CA 1
ATOM 728 C C . ILE A 1 91 ? 9.879 5.690 5.429 1.00 96.38 91 ILE A C 1
ATOM 730 O O . ILE A 1 91 ? 10.275 6.297 6.423 1.00 96.38 91 ILE A O 1
ATOM 734 N N . ASN A 1 92 ? 9.118 6.263 4.495 1.00 95.56 92 ASN A N 1
ATOM 735 C CA . ASN A 1 92 ? 8.715 7.661 4.522 1.00 95.56 92 ASN A CA 1
ATOM 736 C C . ASN A 1 92 ? 7.374 7.854 3.801 1.00 95.56 92 ASN A C 1
ATOM 738 O O . ASN A 1 92 ? 7.095 7.195 2.797 1.00 95.56 92 ASN A O 1
ATOM 742 N N . VAL A 1 93 ? 6.562 8.774 4.318 1.00 95.06 93 VAL A N 1
ATOM 743 C CA . VAL A 1 93 ? 5.291 9.207 3.729 1.00 95.06 93 VAL A CA 1
ATOM 744 C C . VAL A 1 93 ? 5.280 10.734 3.749 1.00 95.06 93 VAL A C 1
ATOM 746 O O . VAL A 1 93 ? 5.196 11.348 4.814 1.00 95.06 93 VAL A O 1
ATOM 749 N N . ASP A 1 94 ? 5.365 11.349 2.571 1.00 94.56 94 ASP A N 1
ATOM 750 C CA . ASP A 1 94 ? 5.355 12.801 2.382 1.00 94.56 94 ASP A CA 1
ATOM 751 C C . ASP A 1 94 ? 4.087 13.201 1.611 1.00 94.56 94 ASP A C 1
ATOM 753 O O . ASP A 1 94 ? 3.996 13.078 0.387 1.00 94.56 94 ASP A O 1
ATOM 757 N N . LEU A 1 95 ? 3.071 13.660 2.349 1.00 92.12 95 LEU A N 1
ATOM 758 C CA . LEU A 1 95 ? 1.775 14.041 1.776 1.00 92.12 95 LEU A CA 1
ATOM 759 C C . LEU A 1 95 ? 1.794 15.392 1.054 1.00 92.12 95 LEU A C 1
ATOM 761 O O . LEU A 1 95 ? 0.890 15.665 0.265 1.00 92.12 95 LEU A O 1
ATOM 765 N N . GLU A 1 96 ? 2.799 16.234 1.303 1.00 91.38 96 GLU A N 1
ATOM 766 C CA . GLU A 1 96 ? 2.951 17.509 0.598 1.00 91.38 96 GLU A CA 1
ATOM 767 C C . GLU A 1 96 ? 3.516 17.282 -0.806 1.00 91.38 96 GLU A C 1
ATOM 769 O O . GLU A 1 96 ? 3.063 17.904 -1.768 1.00 91.38 96 GLU A O 1
ATOM 774 N N . LYS A 1 97 ? 4.467 16.349 -0.940 1.00 93.12 97 LYS A N 1
ATOM 775 C CA . LYS A 1 97 ? 5.041 15.949 -2.235 1.00 93.12 97 LYS A CA 1
ATOM 776 C C . LYS A 1 97 ? 4.285 14.822 -2.933 1.00 93.12 97 LYS A C 1
ATOM 778 O O . LYS A 1 97 ? 4.607 14.511 -4.078 1.00 93.12 97 LYS A O 1
ATOM 783 N N . CYS A 1 98 ? 3.292 14.225 -2.274 1.00 90.62 98 CYS A N 1
ATOM 784 C CA . CYS A 1 98 ? 2.609 13.013 -2.733 1.00 90.62 98 CYS A CA 1
ATOM 785 C C . CYS A 1 98 ? 3.590 11.851 -2.991 1.00 90.62 98 CYS A C 1
ATOM 787 O O . CYS A 1 98 ? 3.499 11.166 -4.012 1.00 90.62 98 CYS A O 1
ATOM 789 N N . GLU A 1 99 ? 4.525 11.632 -2.065 1.00 93.06 99 GLU A N 1
ATOM 790 C CA . GLU A 1 99 ? 5.599 10.643 -2.173 1.00 93.06 99 GLU A CA 1
ATOM 791 C C . GLU A 1 99 ? 5.505 9.591 -1.058 1.00 93.06 99 GLU A C 1
ATOM 793 O O . GLU A 1 99 ? 5.209 9.898 0.098 1.00 93.06 99 GLU A O 1
ATOM 798 N N . ILE A 1 100 ? 5.750 8.327 -1.416 1.00 92.94 100 ILE A N 1
ATOM 799 C CA . ILE A 1 100 ? 5.843 7.208 -0.474 1.00 92.94 100 ILE A CA 1
ATOM 800 C C . ILE A 1 100 ? 7.106 6.424 -0.811 1.00 92.94 100 ILE A C 1
ATOM 802 O O . ILE A 1 100 ? 7.255 5.925 -1.929 1.00 92.94 100 ILE A O 1
ATOM 806 N N . GLU A 1 101 ? 7.977 6.263 0.176 1.00 95.38 101 GLU A N 1
ATOM 807 C CA . GLU A 1 101 ? 9.187 5.455 0.071 1.00 95.38 101 GLU A CA 1
ATOM 808 C C . GLU A 1 101 ? 8.980 4.128 0.795 1.00 95.38 101 GLU A C 1
ATOM 810 O O . GLU A 1 101 ? 8.483 4.091 1.922 1.00 95.38 101 GLU A O 1
ATOM 815 N N . LYS A 1 102 ? 9.381 3.026 0.157 1.00 94.75 102 LYS A N 1
ATOM 816 C CA . LYS A 1 102 ? 9.217 1.667 0.686 1.00 94.75 102 LYS A CA 1
ATOM 817 C C . LYS A 1 102 ? 10.563 0.977 0.854 1.00 94.75 102 LYS A C 1
ATOM 819 O O . LYS A 1 102 ? 11.455 1.133 0.021 1.00 94.75 102 LYS A O 1
ATOM 824 N N . GLU A 1 103 ? 10.689 0.188 1.915 1.00 94.50 103 GLU A N 1
ATOM 825 C CA . GLU A 1 103 ? 11.866 -0.636 2.175 1.00 94.50 103 GLU A CA 1
ATOM 826 C C . GLU A 1 103 ? 11.979 -1.760 1.138 1.00 94.50 103 GLU A C 1
ATOM 828 O O . GLU A 1 103 ? 10.997 -2.433 0.826 1.00 94.50 103 GLU A O 1
ATOM 833 N N . ILE A 1 104 ? 13.190 -1.967 0.611 1.00 91.88 104 ILE A N 1
ATOM 834 C CA . ILE A 1 104 ? 13.531 -3.136 -0.208 1.00 91.88 104 ILE A C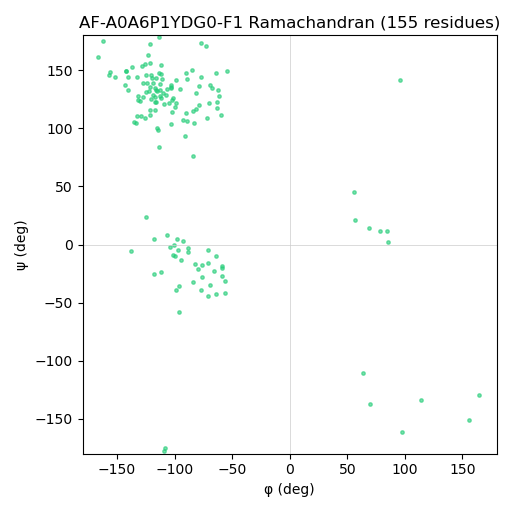A 1
ATOM 835 C C . ILE A 1 104 ? 14.012 -4.224 0.751 1.00 91.88 104 ILE A C 1
ATOM 837 O O . ILE A 1 104 ? 15.121 -4.129 1.278 1.00 91.88 104 ILE A O 1
ATOM 841 N N . ILE A 1 105 ? 13.194 -5.247 0.975 1.00 89.94 105 ILE A N 1
ATOM 842 C CA . ILE A 1 105 ? 13.402 -6.241 2.034 1.00 89.94 105 ILE A CA 1
ATOM 843 C C . ILE A 1 105 ? 14.099 -7.482 1.465 1.00 89.94 105 ILE A C 1
ATOM 845 O O . ILE A 1 105 ? 15.180 -7.868 1.908 1.00 89.94 105 ILE A O 1
ATOM 849 N N . TRP A 1 106 ? 13.493 -8.111 0.458 1.00 86.75 106 TRP A N 1
ATOM 850 C CA . TRP A 1 106 ? 13.960 -9.374 -0.142 1.00 86.75 106 TRP A CA 1
ATOM 851 C C . TRP A 1 106 ? 13.871 -9.367 -1.674 1.00 86.75 106 TRP A C 1
ATOM 853 O O . TRP A 1 106 ? 14.334 -10.297 -2.343 1.00 86.75 106 TRP A O 1
ATOM 863 N N . GLU A 1 107 ? 13.304 -8.311 -2.256 1.00 88.94 107 GLU A N 1
ATOM 864 C CA . GLU A 1 107 ? 13.018 -8.193 -3.674 1.00 88.94 107 GLU A CA 1
ATOM 865 C C . GLU A 1 107 ? 14.314 -8.221 -4.492 1.00 88.94 107 GLU A C 1
ATOM 867 O O . GLU A 1 107 ? 15.176 -7.334 -4.421 1.00 88.94 107 GLU A O 1
ATOM 872 N N . LYS A 1 108 ? 14.452 -9.243 -5.340 1.00 87.88 108 LYS A N 1
ATOM 873 C CA . LYS A 1 108 ? 15.584 -9.373 -6.275 1.00 87.88 108 LYS A CA 1
ATOM 874 C C . LYS A 1 108 ? 15.386 -8.554 -7.553 1.00 87.88 108 LYS A C 1
ATOM 876 O O . LYS A 1 108 ? 16.350 -8.272 -8.264 1.00 87.88 108 LYS A O 1
ATOM 881 N N . GLY A 1 109 ? 14.156 -8.131 -7.826 1.00 87.94 109 GLY A N 1
ATOM 882 C CA . GLY A 1 109 ? 13.819 -7.297 -8.968 1.00 87.94 109 GLY A CA 1
ATOM 883 C C . GLY A 1 109 ? 12.426 -6.696 -8.865 1.00 87.94 109 GLY A C 1
ATOM 884 O O . GLY A 1 109 ? 11.588 -7.197 -8.118 1.00 87.94 109 GLY A O 1
ATOM 885 N N . PHE A 1 110 ? 12.201 -5.642 -9.645 1.00 88.25 110 PHE A N 1
ATOM 886 C CA . PHE A 1 110 ? 10.898 -5.003 -9.811 1.00 88.25 110 PHE A CA 1
ATOM 887 C C . PHE A 1 110 ? 10.488 -5.113 -11.275 1.00 88.25 110 PHE A C 1
ATOM 889 O O . PHE A 1 110 ? 11.272 -4.772 -12.162 1.00 88.25 110 PHE A O 1
ATOM 896 N N . TYR A 1 111 ? 9.278 -5.602 -11.526 1.00 88.25 111 TYR A N 1
ATOM 897 C CA . TYR A 1 111 ? 8.775 -5.883 -12.870 1.00 88.25 111 TYR A CA 1
ATOM 898 C C . TYR A 1 111 ? 7.413 -5.222 -13.082 1.00 88.25 111 TYR A C 1
ATOM 900 O O . TYR A 1 111 ? 6.666 -5.024 -12.123 1.00 88.25 111 TYR A O 1
ATOM 908 N N . GLY A 1 112 ? 7.077 -4.919 -14.339 1.00 85.12 112 GLY A N 1
ATOM 909 C CA . GLY A 1 112 ? 5.809 -4.289 -14.714 1.00 85.12 112 GLY A CA 1
ATOM 910 C C . GLY A 1 112 ? 6.007 -2.888 -15.286 1.00 85.12 112 GLY A C 1
ATOM 911 O O . GLY A 1 112 ? 6.873 -2.697 -16.139 1.00 85.12 112 GLY A O 1
ATOM 912 N N . LEU A 1 113 ? 5.200 -1.931 -14.811 1.00 82.69 113 LEU A N 1
ATOM 913 C CA . LEU A 1 113 ? 5.121 -0.539 -15.285 1.00 82.69 113 LEU A CA 1
ATOM 914 C C . LEU A 1 113 ? 4.537 -0.320 -16.694 1.00 82.69 113 LEU A C 1
ATOM 916 O O . LEU A 1 113 ? 4.662 0.770 -17.257 1.00 82.69 113 LEU A O 1
ATOM 920 N N . GLY A 1 114 ? 3.881 -1.336 -17.255 1.00 81.38 114 GLY A N 1
ATOM 921 C CA . GLY A 1 114 ? 3.305 -1.273 -18.596 1.00 81.38 114 GLY A CA 1
ATOM 922 C C . GLY A 1 114 ? 4.376 -1.242 -19.686 1.00 81.38 114 GLY A C 1
ATOM 923 O O . GLY A 1 114 ? 5.352 -1.992 -19.638 1.00 81.38 114 GLY A O 1
ATOM 924 N N . GLU A 1 115 ? 4.182 -0.392 -20.691 1.00 76.56 115 GLU A N 1
ATOM 925 C CA . GLU A 1 115 ? 5.140 -0.239 -21.780 1.00 76.56 115 GLU A CA 1
ATOM 926 C C . GLU A 1 115 ? 6.255 0.720 -21.339 1.00 76.56 115 GLU A C 1
ATOM 928 O O . GLU A 1 115 ? 6.065 1.934 -21.267 1.00 76.56 115 GLU A O 1
ATOM 933 N N . LYS A 1 116 ? 7.435 0.174 -21.029 1.00 76.69 116 LYS A N 1
ATOM 934 C CA . LYS A 1 116 ? 8.667 0.948 -20.817 1.00 76.69 116 LYS A CA 1
ATOM 935 C C . LYS A 1 116 ? 9.853 0.217 -21.427 1.00 76.69 116 LYS A C 1
ATOM 937 O O . LYS A 1 116 ? 10.051 -0.970 -21.159 1.00 76.69 116 LYS A O 1
ATOM 942 N N . TYR A 1 117 ? 10.687 0.931 -22.178 1.00 71.19 117 TYR A N 1
ATOM 943 C CA . TYR A 1 117 ? 11.909 0.349 -22.726 1.0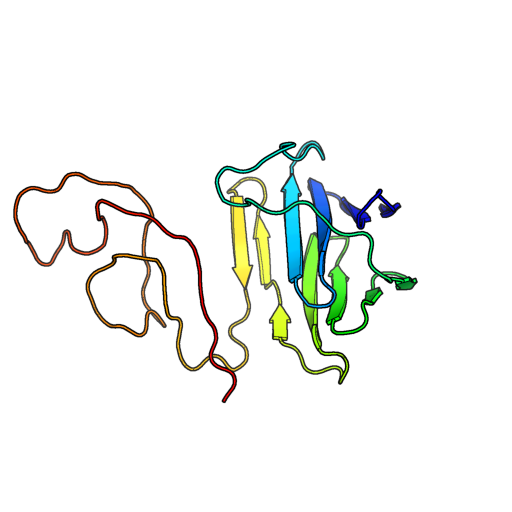0 71.19 117 TYR A CA 1
ATOM 944 C C . TYR A 1 117 ? 12.983 0.126 -21.638 1.00 71.19 117 TYR A C 1
ATOM 946 O O . TYR A 1 117 ? 12.856 0.553 -20.486 1.00 71.19 117 TYR A O 1
ATOM 954 N N . GLY A 1 118 ? 14.056 -0.577 -22.010 1.00 79.19 118 GLY A N 1
ATOM 955 C CA . GLY A 1 118 ? 15.172 -0.934 -21.131 1.00 79.19 118 GLY A CA 1
ATOM 956 C C . GLY A 1 118 ? 15.051 -2.347 -20.560 1.00 79.19 118 GLY A C 1
ATOM 957 O O . GLY A 1 118 ? 14.319 -3.184 -21.085 1.00 79.19 118 GLY A O 1
ATOM 958 N N . TRP A 1 119 ? 15.788 -2.621 -19.484 1.00 84.00 119 TRP A N 1
ATOM 959 C CA . TRP A 1 119 ? 15.805 -3.940 -18.850 1.00 84.00 119 TRP A CA 1
ATOM 960 C C . TRP A 1 119 ? 14.439 -4.321 -18.278 1.00 84.00 119 TRP A C 1
ATOM 962 O O . TRP A 1 119 ? 13.686 -3.462 -17.818 1.00 84.00 119 TRP A O 1
ATOM 972 N N . VAL A 1 120 ? 14.132 -5.620 -18.294 1.00 86.81 120 VAL A N 1
ATOM 973 C CA . VAL A 1 120 ? 12.891 -6.167 -17.719 1.00 86.81 120 VAL A CA 1
ATOM 974 C C . VAL A 1 120 ? 12.860 -5.948 -16.205 1.00 86.81 120 VAL A C 1
ATOM 976 O O . VAL A 1 120 ? 11.841 -5.523 -15.670 1.00 86.81 120 VAL A O 1
ATOM 979 N N . ASN A 1 121 ? 13.992 -6.172 -15.528 1.00 89.75 121 ASN A N 1
ATOM 980 C CA . ASN A 1 121 ? 14.161 -5.817 -14.123 1.00 89.75 121 ASN A CA 1
ATOM 981 C C . ASN A 1 121 ? 14.440 -4.312 -13.992 1.00 89.75 121 ASN A C 1
ATOM 983 O O . ASN A 1 121 ? 15.437 -3.819 -14.519 1.00 89.75 121 ASN A O 1
ATOM 987 N N . LYS A 1 122 ? 13.573 -3.607 -13.266 1.00 87.75 122 LYS A N 1
ATOM 988 C CA . LYS A 1 122 ? 13.645 -2.162 -13.014 1.00 87.75 122 LYS A CA 1
ATOM 989 C C . LYS A 1 122 ? 14.385 -1.803 -11.718 1.00 87.75 122 LYS A C 1
ATOM 991 O O . LYS A 1 122 ? 14.474 -0.629 -11.366 1.00 87.75 122 LYS A O 1
ATOM 996 N N . LYS A 1 123 ? 14.935 -2.782 -10.990 1.00 89.00 123 LYS A N 1
ATOM 997 C CA . LYS A 1 123 ? 15.716 -2.523 -9.770 1.00 89.00 123 LYS A CA 1
ATOM 998 C C . LYS A 1 123 ? 16.950 -1.675 -10.076 1.00 89.00 123 LYS A C 1
ATOM 1000 O O . LYS A 1 123 ? 17.738 -2.018 -10.949 1.00 89.00 123 LYS A O 1
ATOM 1005 N N . GLY A 1 124 ? 17.103 -0.581 -9.327 1.00 88.38 124 GLY A N 1
ATOM 1006 C CA . GLY A 1 124 ? 18.172 0.400 -9.529 1.00 88.38 124 GLY A CA 1
ATOM 1007 C C . GLY A 1 124 ? 17.928 1.366 -10.691 1.00 88.38 124 GLY A C 1
ATOM 1008 O O . GLY A 1 124 ? 18.854 2.065 -11.089 1.00 88.38 124 GLY A O 1
ATOM 1009 N N . THR A 1 125 ? 16.713 1.404 -11.248 1.00 86.94 125 THR A N 1
ATOM 1010 C CA . THR A 1 125 ? 16.327 2.369 -12.286 1.00 86.94 125 THR A CA 1
ATOM 1011 C C . THR A 1 125 ? 15.269 3.331 -11.762 1.00 86.94 125 THR A C 1
ATOM 1013 O O . THR A 1 125 ? 14.425 2.945 -10.957 1.00 86.94 125 THR A O 1
ATOM 1016 N N . GLU A 1 126 ? 15.304 4.566 -12.249 1.00 86.06 126 GLU A N 1
ATOM 1017 C CA . GLU A 1 126 ? 14.236 5.547 -12.079 1.00 86.06 126 GLU A CA 1
ATOM 1018 C C . GLU A 1 126 ? 13.382 5.569 -13.351 1.00 86.06 126 GLU A C 1
ATOM 1020 O O . GLU A 1 126 ? 13.914 5.424 -14.456 1.00 86.06 126 GLU A O 1
ATOM 1025 N N . THR A 1 127 ? 12.063 5.710 -13.202 1.00 82.19 127 THR A N 1
ATOM 1026 C CA . THR A 1 127 ? 11.133 5.819 -14.333 1.00 82.19 127 THR A CA 1
ATOM 1027 C C . THR A 1 127 ? 10.048 6.842 -14.035 1.00 82.19 127 THR A C 1
ATOM 1029 O O . THR A 1 127 ? 9.550 6.890 -12.913 1.00 82.19 127 THR A O 1
ATOM 1032 N N . SER A 1 128 ? 9.618 7.591 -15.048 1.00 82.25 128 SER A N 1
ATOM 1033 C CA . SER A 1 128 ? 8.522 8.556 -14.939 1.00 82.25 128 SER A CA 1
ATOM 1034 C C . SER A 1 128 ? 7.296 8.123 -15.744 1.00 82.25 128 SER A C 1
ATOM 1036 O O . SER A 1 128 ? 7.385 7.355 -16.706 1.00 82.25 128 SER A O 1
ATOM 1038 N N . ASN A 1 129 ? 6.124 8.594 -15.321 1.00 79.38 129 ASN A N 1
ATOM 1039 C CA . ASN A 1 129 ? 4.837 8.297 -15.943 1.00 79.38 129 ASN A CA 1
ATOM 1040 C C . ASN A 1 129 ? 4.261 9.567 -16.562 1.00 79.38 129 ASN A C 1
ATOM 1042 O O . ASN A 1 129 ? 3.465 10.274 -15.949 1.00 79.38 129 ASN A O 1
ATOM 1046 N N . TRP A 1 130 ? 4.698 9.856 -17.783 1.00 77.12 130 TRP A N 1
ATOM 1047 C CA . TRP A 1 130 ? 4.192 10.963 -18.581 1.00 77.12 130 TRP A CA 1
ATOM 1048 C C . TRP A 1 130 ? 3.924 10.453 -19.994 1.00 77.12 130 TRP A C 1
ATOM 1050 O O . TRP A 1 130 ? 4.859 10.185 -20.755 1.00 77.12 130 TRP A O 1
ATOM 1060 N N . ASN A 1 131 ? 2.644 10.258 -20.327 1.00 72.44 131 ASN A N 1
ATOM 1061 C CA . ASN A 1 131 ? 2.256 9.797 -21.657 1.00 72.44 131 ASN A CA 1
ATOM 1062 C C . ASN A 1 131 ? 2.762 10.817 -22.681 1.00 72.44 131 ASN A C 1
ATOM 1064 O O . ASN A 1 131 ? 2.284 11.949 -22.725 1.00 72.44 131 ASN A O 1
ATOM 1068 N N . THR A 1 132 ? 3.747 10.418 -23.480 1.00 64.00 132 THR A N 1
ATOM 1069 C CA . THR A 1 132 ? 4.414 11.312 -24.430 1.00 64.00 132 THR A CA 1
ATOM 1070 C C . THR A 1 132 ? 4.257 10.761 -25.832 1.00 64.00 132 THR A C 1
ATOM 1072 O O . THR A 1 132 ? 4.431 9.563 -26.062 1.00 64.00 132 THR A O 1
ATOM 1075 N N . ASP A 1 133 ? 3.935 11.637 -26.780 1.00 71.38 133 ASP A N 1
ATOM 1076 C CA . ASP A 1 133 ? 3.981 11.296 -28.196 1.00 71.38 133 ASP A CA 1
ATOM 1077 C C . ASP A 1 133 ? 5.363 11.633 -28.762 1.00 71.38 133 ASP A C 1
ATOM 1079 O O . ASP A 1 133 ? 5.659 12.773 -29.117 1.00 71.38 133 ASP A O 1
ATOM 1083 N N . VAL A 1 134 ? 6.246 10.638 -28.771 1.00 61.75 134 VAL A N 1
ATOM 1084 C CA . VAL A 1 134 ? 7.617 10.782 -29.263 1.00 61.75 134 VAL A CA 1
ATOM 1085 C C . VAL A 1 134 ? 7.696 10.219 -30.679 1.00 61.75 134 VAL A C 1
ATOM 1087 O O . VAL A 1 134 ? 7.493 9.022 -30.889 1.00 61.75 134 VAL A O 1
ATOM 1090 N N . MET A 1 135 ? 8.040 11.063 -31.655 1.00 56.88 135 MET A N 1
ATOM 1091 C CA . MET A 1 135 ? 8.359 10.624 -33.017 1.00 56.88 135 MET A CA 1
ATOM 1092 C C . MET A 1 135 ? 9.860 10.322 -33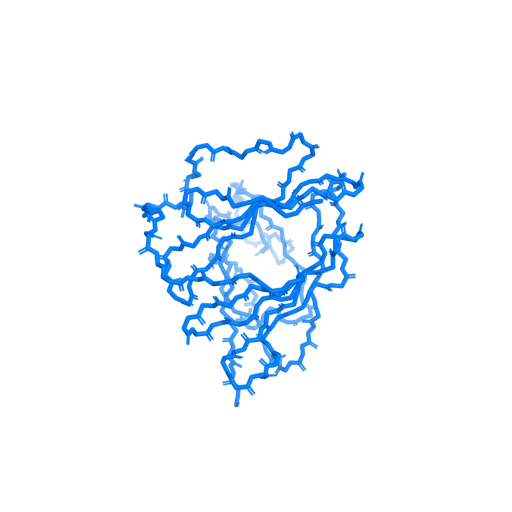.145 1.00 56.88 135 MET A C 1
ATOM 1094 O O . MET A 1 135 ? 10.687 11.229 -33.100 1.00 56.88 135 MET A O 1
ATOM 1098 N N . GLY A 1 136 ? 10.202 9.047 -33.351 1.00 58.31 136 GLY A N 1
ATOM 1099 C CA . GLY A 1 136 ? 11.578 8.580 -33.556 1.00 58.31 136 GLY A CA 1
ATOM 1100 C C . GLY A 1 136 ? 12.260 8.063 -32.283 1.00 58.31 136 GLY A C 1
ATOM 1101 O O . GLY A 1 136 ? 12.090 8.599 -31.192 1.00 58.31 136 GLY A O 1
ATOM 1102 N N . TYR A 1 137 ? 13.039 6.987 -32.428 1.00 53.28 137 TYR A N 1
ATOM 1103 C CA . TYR A 1 137 ? 13.689 6.290 -31.317 1.00 53.28 137 TYR A CA 1
ATOM 1104 C C . TYR A 1 137 ? 15.102 6.836 -31.100 1.00 53.28 137 TYR A C 1
ATOM 1106 O O . TYR A 1 137 ? 16.010 6.559 -31.880 1.00 53.28 137 TYR A O 1
ATOM 1114 N N . SER A 1 138 ? 15.302 7.600 -30.029 1.00 55.78 138 SER A N 1
ATOM 1115 C CA . SER A 1 138 ? 16.634 7.906 -29.504 1.00 55.78 138 SER A CA 1
ATOM 1116 C C . SER A 1 138 ? 16.754 7.306 -28.106 1.00 55.78 138 SER A C 1
ATOM 1118 O O . SER A 1 138 ? 15.786 7.285 -27.343 1.00 55.78 138 SER A O 1
ATOM 1120 N N . GLN A 1 139 ? 17.942 6.801 -27.769 1.00 50.94 139 GLN A N 1
ATOM 1121 C CA . GLN A 1 139 ? 18.204 6.055 -26.533 1.00 50.94 139 GLN A CA 1
ATOM 1122 C C . GLN A 1 139 ? 17.895 6.859 -25.255 1.00 50.94 139 GLN A C 1
ATOM 1124 O O . GLN A 1 139 ? 17.656 6.287 -24.196 1.00 50.94 139 GLN A O 1
ATOM 1129 N N . PHE A 1 140 ? 17.843 8.189 -25.379 1.00 48.91 140 PHE A N 1
ATOM 1130 C CA . PHE A 1 140 ? 17.512 9.131 -24.312 1.00 48.91 140 PHE A CA 1
ATOM 1131 C C . PHE A 1 140 ? 16.005 9.269 -24.040 1.00 48.91 140 PHE A C 1
ATOM 1133 O O . PHE A 1 140 ? 15.623 9.697 -22.957 1.00 48.91 140 PHE A O 1
ATOM 1140 N N . ILE A 1 141 ? 15.138 8.904 -24.991 1.00 49.94 141 ILE A N 1
ATOM 1141 C CA . ILE A 1 141 ? 13.686 9.161 -24.915 1.00 49.94 141 ILE A CA 1
ATOM 1142 C C . ILE A 1 141 ? 12.899 7.921 -24.420 1.00 49.94 141 ILE A C 1
ATOM 1144 O O . ILE A 1 141 ? 11.677 7.904 -24.311 1.00 49.94 141 ILE A O 1
ATOM 1148 N N . MET A 1 142 ? 13.611 6.857 -24.054 1.00 49.59 142 MET A N 1
ATOM 1149 C CA . MET A 1 142 ? 13.083 5.500 -23.861 1.00 49.59 142 MET A CA 1
ATOM 1150 C C . MET A 1 142 ? 12.186 5.274 -22.624 1.00 49.59 142 MET A C 1
ATOM 1152 O O . MET A 1 142 ? 11.637 4.183 -22.474 1.00 49.59 142 MET A O 1
ATOM 1156 N N . GLN A 1 143 ? 11.997 6.260 -21.743 1.00 47.91 143 GLN A N 1
ATOM 1157 C CA . GLN A 1 143 ? 11.200 6.081 -20.515 1.00 47.91 143 GLN A CA 1
ATOM 1158 C C . GLN A 1 143 ? 9.775 6.648 -20.575 1.00 47.91 143 GLN A C 1
ATOM 1160 O O . GLN A 1 143 ? 8.972 6.369 -19.681 1.00 47.91 143 GLN A O 1
ATOM 1165 N N . LEU A 1 144 ? 9.452 7.399 -21.630 1.00 48.75 144 LEU A N 1
ATOM 1166 C CA . LEU A 1 144 ? 8.179 8.090 -21.797 1.00 48.75 144 LEU A CA 1
ATOM 1167 C C . LEU A 1 144 ? 7.431 7.510 -22.999 1.00 48.75 144 LEU A C 1
ATOM 1169 O O . LEU A 1 144 ? 7.751 7.831 -24.140 1.00 48.75 144 LEU A O 1
ATOM 1173 N N . LEU A 1 145 ? 6.460 6.629 -22.750 1.00 54.44 145 LEU A N 1
ATOM 1174 C CA . LEU A 1 145 ? 5.688 5.952 -23.798 1.00 54.44 145 LEU A CA 1
ATOM 1175 C C . LEU A 1 145 ? 4.192 6.216 -23.676 1.00 54.44 145 LEU A C 1
ATOM 1177 O O . LEU A 1 145 ? 3.720 6.851 -22.737 1.00 54.44 145 LEU A O 1
ATOM 1181 N N . ARG A 1 146 ? 3.452 5.752 -24.685 1.00 50.50 146 ARG A N 1
ATOM 1182 C CA . ARG A 1 146 ? 2.050 6.106 -24.932 1.00 50.50 146 ARG A CA 1
ATOM 1183 C C . ARG A 1 146 ? 1.064 5.514 -23.913 1.00 50.50 146 ARG A C 1
ATOM 1185 O O . ARG A 1 146 ? -0.065 5.992 -23.851 1.00 50.50 146 ARG A O 1
ATOM 1192 N N . ILE A 1 147 ? 1.465 4.508 -23.125 1.00 50.03 147 ILE A N 1
ATOM 1193 C CA . ILE A 1 147 ? 0.609 3.819 -22.145 1.00 50.03 147 ILE A CA 1
ATOM 1194 C C . ILE A 1 147 ? 1.309 3.754 -20.782 1.00 50.03 147 ILE A C 1
ATOM 1196 O O . ILE A 1 147 ? 2.386 3.178 -20.653 1.00 50.03 147 ILE A O 1
ATOM 1200 N N . THR A 1 148 ? 0.649 4.277 -19.746 1.00 47.81 148 THR A N 1
ATOM 1201 C CA . THR A 1 148 ? 1.081 4.169 -18.345 1.00 47.81 148 THR A CA 1
ATOM 1202 C C . THR A 1 148 ? 0.211 3.155 -17.605 1.00 47.81 148 THR A C 1
ATOM 1204 O O . THR A 1 148 ? -0.998 3.346 -17.495 1.00 47.81 148 THR A O 1
ATOM 1207 N N . ILE A 1 149 ? 0.824 2.110 -17.041 1.00 58.06 149 ILE A N 1
ATOM 1208 C CA . ILE A 1 149 ? 0.183 1.223 -16.058 1.00 58.06 149 ILE A CA 1
ATOM 1209 C C . ILE A 1 149 ? 1.082 1.185 -14.825 1.00 58.06 149 ILE A C 1
ATOM 1211 O O . ILE A 1 149 ? 2.157 0.593 -14.861 1.00 58.06 149 ILE A O 1
ATOM 1215 N N . LEU A 1 150 ? 0.655 1.812 -13.727 1.00 56.06 150 LEU A N 1
ATOM 1216 C CA . LEU A 1 150 ? 1.393 1.791 -12.463 1.00 56.06 150 LEU A CA 1
ATOM 1217 C C . LEU A 1 150 ? 1.039 0.520 -11.676 1.00 56.06 150 LEU A C 1
ATOM 1219 O O . LEU A 1 150 ? 0.252 0.552 -10.734 1.00 56.06 150 LEU A O 1
ATOM 1223 N N . LEU A 1 151 ? 1.603 -0.610 -12.104 1.00 57.88 151 LEU A N 1
ATOM 1224 C CA . LEU A 1 151 ? 1.508 -1.893 -11.410 1.00 57.88 151 LEU A CA 1
ATOM 1225 C C . LEU A 1 151 ? 2.901 -2.512 -11.294 1.00 57.88 151 LEU A C 1
ATOM 1227 O O . LEU A 1 151 ? 3.599 -2.667 -12.301 1.00 57.88 151 LEU A O 1
ATOM 1231 N N . TYR A 1 152 ? 3.268 -2.883 -10.070 1.00 58.84 152 TYR A N 1
ATOM 1232 C CA . TYR A 1 152 ? 4.493 -3.612 -9.768 1.00 58.84 152 TYR A CA 1
ATOM 1233 C C . TYR A 1 152 ? 4.170 -5.015 -9.271 1.00 58.84 152 TYR A C 1
ATOM 1235 O O . TYR A 1 152 ? 3.264 -5.209 -8.461 1.00 58.84 152 TYR A O 1
ATOM 1243 N N . LEU A 1 153 ? 4.947 -5.981 -9.753 1.00 61.41 153 LEU A N 1
ATOM 1244 C CA . LEU A 1 153 ? 4.959 -7.351 -9.255 1.00 61.41 153 LEU A CA 1
ATOM 1245 C C . LEU A 1 153 ? 6.284 -7.601 -8.534 1.00 61.41 153 LEU A C 1
ATOM 1247 O O . LEU A 1 153 ? 7.358 -7.342 -9.087 1.00 61.41 153 LEU A O 1
ATOM 1251 N N . PHE A 1 154 ? 6.197 -8.138 -7.320 1.00 55.56 154 PHE A N 1
ATOM 1252 C CA . PHE A 1 154 ? 7.342 -8.593 -6.536 1.00 55.56 154 PHE A CA 1
ATOM 1253 C C . PHE A 1 154 ? 7.415 -10.123 -6.603 1.00 55.56 154 PHE A C 1
ATOM 1255 O O . PHE A 1 154 ? 6.392 -10.797 -6.481 1.00 55.56 154 PHE A O 1
ATOM 1262 N N . ILE A 1 155 ? 8.609 -10.683 -6.810 1.00 40.91 155 ILE A N 1
ATOM 1263 C CA . ILE A 1 155 ? 8.816 -12.141 -6.830 1.00 40.91 155 ILE A CA 1
ATOM 1264 C C . ILE A 1 155 ? 9.452 -12.564 -5.508 1.00 40.91 155 ILE A C 1
ATOM 1266 O O . ILE A 1 155 ? 10.650 -12.344 -5.316 1.00 40.91 155 ILE A O 1
ATOM 1270 N N . LEU A 1 156 ? 8.645 -13.157 -4.624 1.00 44.84 156 LEU A N 1
ATOM 1271 C CA . LEU A 1 156 ? 9.115 -13.872 -3.433 1.00 44.84 156 LEU A CA 1
ATOM 1272 C C . LEU A 1 156 ? 9.959 -15.068 -3.897 1.00 44.84 156 LEU A C 1
ATOM 1274 O O . LEU A 1 156 ? 9.499 -15.858 -4.724 1.00 44.84 156 LEU A O 1
ATOM 1278 N N . GLY A 1 157 ? 11.211 -15.130 -3.443 1.00 38.34 157 GLY A N 1
ATOM 1279 C CA . GLY A 1 157 ? 12.161 -16.195 -3.780 1.00 38.34 157 GLY A CA 1
ATOM 1280 C C . GLY A 1 157 ? 12.126 -17.354 -2.804 1.00 38.34 157 GLY A C 1
ATOM 1281 O O . GLY A 1 157 ? 11.704 -17.135 -1.651 1.00 38.34 157 GLY A O 1
#

Sequence (157 aa):
MIKKTEFGYKIEGEKGFLNIIFYDDNIVRFAYSNDGEIPVSTPAIAVEPKDIEYSQEGNIIKTKSLIIEIDKENLQVSIFNKNGELLNRDINVDLEKCEIEKEIIWEKGFYGLGEKYGWVNKKGTETSNWNTDVMGYSQFIMQLLRITILLYLFILG

pLDDT: mean 83.81, std 15.44, range [38.34, 98.0]

Radius of gyration: 17.61 Å; Cα contacts (8 Å, |Δi|>4): 291; chains: 1; bounding box: 36×34×53 Å

Secondary structure (DSSP, 8-state):
-EEEETTEEEEE-SS-EEEEEEEETTEEEEEEESSS---S--TT--S-------EEETTEEE-SSEEEEE-TTT--EEEEETTS-EEEEEEEEETTTTEEEE--SS-S-EEEEES--S-S--TT-----------S--TTSTT--S-EEEEEEE---